Protein AF-A0A2D4P1H6-F1 (afdb_monomer_lite)

Sequence (125 aa):
ITEITDRLAKIKYLDSSSNIGSAIIYAVNNLVMNTQDRQKAARRNAELSFVFITDGITGNKNLEEAIDSMKKQNVMPTAVALGSDVDMDVLLKISLGDRSAIFREKDYLSLSQPDFFDRFVRWIC

Organism: Micrurus surinamensis (NCBI:txid129470)

InterPro domains:
  IPR002035 von Willebrand factor, type A [PF00092] (3-112)
  IPR002035 von Willebrand factor, type A [PS50234] (1-120)
  IPR036465 von Willebrand factor A-like domain superfamily [G3DSA:3.40.50.410] (1-125)
  IPR036465 von Willebrand factor A-like domain superfamily [SSF53300] (3-125)
  IPR052229 Collagen VI and Biomineralization Protein PIF [PTHR22588] (5-125)

Radius of gyration: 15.11 Å; chains: 1; bounding box: 39×32×32 Å

Structure (mmCIF, N/CA/C/O backbone):
data_AF-A0A2D4P1H6-F1
#
_entry.id   AF-A0A2D4P1H6-F1
#
loop_
_atom_site.group_PDB
_atom_site.id
_atom_site.type_symbol
_atom_site.label_atom_id
_atom_site.label_alt_id
_atom_site.label_comp_id
_atom_site.label_asym_id
_atom_site.label_entity_id
_atom_site.label_seq_id
_atom_site.pdbx_PDB_ins_code
_atom_site.Cartn_x
_atom_site.Cartn_y
_atom_site.Cartn_z
_atom_site.occupancy
_atom_site.B_iso_or_equiv
_atom_site.auth_seq_id
_atom_site.auth_comp_id
_atom_site.auth_asym_id
_atom_site.auth_atom_id
_atom_site.pdbx_PDB_model_num
ATOM 1 N N . ILE A 1 1 ? -14.422 -12.240 -16.808 1.00 55.72 1 ILE A N 1
ATOM 2 C CA . ILE A 1 1 ? -13.953 -10.881 -16.450 1.00 55.72 1 ILE A CA 1
ATOM 3 C C . ILE A 1 1 ? -14.876 -10.376 -15.351 1.00 55.72 1 ILE A C 1
ATOM 5 O O . ILE A 1 1 ? -16.079 -10.567 -15.479 1.00 55.72 1 ILE A O 1
ATOM 9 N N . THR A 1 2 ? -14.324 -9.904 -14.234 1.00 86.56 2 THR A N 1
ATOM 10 C CA . THR A 1 2 ? -15.092 -9.495 -13.044 1.00 86.56 2 THR A CA 1
ATOM 11 C C . THR A 1 2 ? -15.222 -7.972 -12.990 1.00 86.56 2 THR A C 1
ATOM 13 O O . THR A 1 2 ? -14.431 -7.265 -13.614 1.00 86.56 2 THR A O 1
ATOM 16 N N . GLU A 1 3 ? -16.169 -7.454 -12.198 1.00 91.94 3 GLU A N 1
ATOM 17 C CA . GLU A 1 3 ? -16.340 -6.006 -11.983 1.00 91.94 3 GLU A CA 1
ATOM 18 C C . GLU A 1 3 ? -15.032 -5.317 -11.548 1.00 91.94 3 GLU A C 1
ATOM 20 O O . GLU A 1 3 ? -14.750 -4.193 -11.960 1.00 91.94 3 GLU A O 1
ATOM 25 N N . ILE A 1 4 ? -14.188 -6.006 -10.772 1.00 90.81 4 ILE A N 1
ATOM 26 C CA . ILE A 1 4 ? -12.876 -5.501 -10.347 1.00 90.81 4 ILE A CA 1
ATOM 27 C C . ILE A 1 4 ? -11.966 -5.263 -11.559 1.00 90.81 4 ILE A C 1
ATOM 29 O O . ILE A 1 4 ? -11.403 -4.177 -11.692 1.00 90.81 4 ILE A O 1
ATOM 33 N N . THR A 1 5 ? -11.850 -6.235 -12.471 1.00 93.50 5 THR A N 1
ATOM 34 C CA . THR A 1 5 ? -11.030 -6.101 -13.687 1.00 93.50 5 THR A CA 1
ATOM 35 C C . THR A 1 5 ? -11.506 -4.933 -14.558 1.00 93.50 5 THR A C 1
ATOM 37 O O . THR A 1 5 ? -10.683 -4.145 -15.026 1.00 93.50 5 THR A O 1
ATOM 40 N N . ASP A 1 6 ? -12.822 -4.755 -14.706 1.00 93.81 6 ASP A N 1
ATOM 41 C CA . ASP A 1 6 ? -13.399 -3.654 -15.491 1.00 93.81 6 ASP A CA 1
ATOM 42 C C . ASP A 1 6 ? -13.138 -2.274 -14.870 1.00 93.81 6 ASP A C 1
ATOM 44 O O . ASP A 1 6 ? -13.023 -1.273 -15.583 1.00 93.81 6 ASP A O 1
ATOM 48 N N . ARG A 1 7 ? -13.063 -2.189 -13.536 1.00 93.06 7 ARG A N 1
ATOM 49 C CA . ARG A 1 7 ? -12.716 -0.949 -12.823 1.00 93.06 7 ARG A CA 1
ATOM 50 C C . ARG A 1 7 ? -11.228 -0.641 -12.924 1.00 93.06 7 ARG A C 1
ATOM 52 O O . ARG A 1 7 ? -10.888 0.516 -13.161 1.00 93.06 7 ARG A O 1
ATOM 59 N N . LEU A 1 8 ? -10.368 -1.654 -12.813 1.00 93.00 8 LEU A N 1
ATOM 60 C CA . LEU A 1 8 ? -8.921 -1.502 -12.989 1.00 93.00 8 LEU A CA 1
ATOM 61 C C . LEU A 1 8 ? -8.583 -0.970 -14.389 1.00 93.00 8 LEU A C 1
ATOM 63 O O . LEU A 1 8 ? -7.805 -0.028 -14.508 1.00 93.00 8 LEU A O 1
ATOM 67 N N . ALA A 1 9 ? -9.246 -1.477 -15.433 1.00 93.81 9 ALA A N 1
ATOM 68 C CA . ALA A 1 9 ? -9.058 -1.012 -16.812 1.00 93.81 9 ALA A CA 1
ATOM 69 C C . ALA A 1 9 ? -9.448 0.466 -17.043 1.00 93.81 9 ALA A C 1
ATOM 71 O O . ALA A 1 9 ? -9.090 1.047 -18.065 1.00 93.81 9 ALA A O 1
ATOM 72 N N . LYS A 1 10 ? -10.190 1.082 -16.112 1.00 94.50 10 LYS A N 1
ATOM 73 C CA . LYS A 1 10 ? -10.633 2.486 -16.180 1.00 94.50 10 LYS A CA 1
ATOM 74 C C . LYS A 1 10 ? -9.783 3.435 -15.331 1.00 94.50 10 LYS A C 1
ATOM 76 O O . LYS A 1 10 ? -10.071 4.635 -15.323 1.00 94.50 10 LYS A O 1
ATOM 81 N N . ILE A 1 11 ? -8.780 2.933 -14.603 1.00 92.75 11 ILE A N 1
ATOM 82 C CA . ILE A 1 11 ? -7.866 3.778 -13.825 1.00 92.75 11 ILE A CA 1
ATOM 83 C C . ILE A 1 11 ? -7.115 4.703 -14.788 1.00 92.75 11 ILE A C 1
ATOM 85 O O . ILE A 1 11 ? -6.583 4.267 -15.805 1.00 92.75 11 ILE A O 1
ATOM 89 N N . LYS A 1 12 ? -7.090 5.999 -14.466 1.00 92.38 12 LYS A N 1
ATOM 90 C CA . LYS A 1 12 ? -6.386 7.014 -15.253 1.00 92.38 12 LYS A CA 1
ATOM 91 C C . LYS A 1 12 ? -5.036 7.312 -14.622 1.00 92.38 12 LYS A C 1
ATOM 93 O O . LYS A 1 12 ? -4.960 7.526 -13.415 1.00 92.38 12 LYS A O 1
ATOM 98 N N . TYR A 1 13 ? -4.003 7.387 -15.452 1.00 88.62 13 TYR A N 1
ATOM 99 C CA . TYR A 1 13 ? -2.738 7.983 -15.049 1.00 88.62 13 TYR A CA 1
ATOM 100 C C 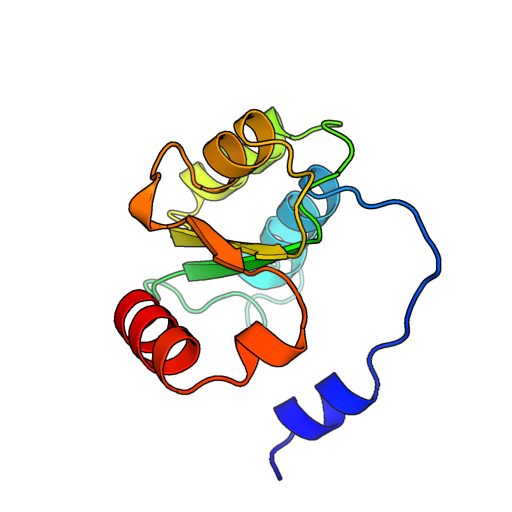. TYR A 1 13 ? -2.935 9.491 -14.847 1.00 88.62 13 TYR A C 1
ATOM 102 O O . TYR A 1 13 ? -3.535 10.148 -15.698 1.00 88.62 13 TYR A O 1
ATOM 110 N N . LEU A 1 14 ? -2.493 10.016 -13.703 1.00 86.50 14 LEU A N 1
ATOM 111 C CA . LEU A 1 14 ? -2.770 11.396 -13.285 1.00 86.50 14 LEU A CA 1
ATOM 112 C C . LEU A 1 14 ? -1.604 12.370 -13.520 1.00 86.50 14 LEU A C 1
ATOM 114 O O . LEU A 1 14 ? -1.784 13.552 -13.253 1.00 86.50 14 LEU A O 1
ATOM 118 N N . ASP A 1 15 ? -0.451 11.892 -14.009 1.00 79.31 15 ASP A N 1
ATOM 119 C CA . ASP A 1 15 ? 0.760 12.695 -14.274 1.00 79.31 15 ASP A CA 1
ATOM 120 C C . ASP A 1 15 ? 1.104 13.679 -13.135 1.00 79.31 15 ASP A C 1
ATOM 122 O O . ASP A 1 15 ? 1.335 14.871 -13.326 1.00 79.31 15 ASP A O 1
ATOM 126 N N . SER A 1 16 ? 1.047 13.176 -11.899 1.00 76.25 16 SER A N 1
ATOM 127 C CA . SER A 1 16 ? 1.214 13.957 -10.673 1.00 76.25 16 SER A CA 1
ATOM 128 C C . SER A 1 16 ? 2.279 13.347 -9.771 1.00 76.25 16 SER A C 1
ATOM 130 O O . SER A 1 16 ? 2.548 12.149 -9.837 1.00 76.25 16 SER A O 1
ATOM 132 N N . SER A 1 17 ? 2.831 14.149 -8.859 1.00 76.75 17 SER A N 1
ATOM 133 C CA . SER A 1 17 ? 3.779 13.657 -7.859 1.00 76.75 17 SER A CA 1
ATOM 134 C C . SER A 1 17 ? 3.147 12.654 -6.885 1.00 76.75 17 SER A C 1
ATOM 136 O O . SER A 1 17 ? 1.970 12.747 -6.524 1.00 76.75 17 SER A O 1
ATOM 138 N N . SER A 1 18 ? 3.959 11.699 -6.430 1.00 80.00 18 SER A N 1
ATOM 139 C CA . SER A 1 18 ? 3.562 10.678 -5.458 1.00 80.00 18 SER A CA 1
ATOM 140 C C . SER A 1 18 ? 3.534 11.235 -4.030 1.00 80.00 18 SER A C 1
ATOM 142 O O . SER A 1 18 ? 4.507 11.829 -3.553 1.00 80.00 18 SER A O 1
ATOM 144 N N . ASN A 1 19 ? 2.419 11.016 -3.322 1.00 88.12 19 ASN A N 1
ATOM 145 C CA . ASN A 1 19 ? 2.269 11.334 -1.899 1.00 88.12 19 ASN A CA 1
ATOM 146 C C . ASN A 1 19 ? 1.590 10.177 -1.154 1.00 88.12 19 ASN A C 1
ATOM 148 O O . ASN A 1 19 ? 0.363 10.113 -1.034 1.00 88.12 19 ASN A O 1
ATOM 152 N N . ILE A 1 20 ? 2.414 9.266 -0.639 1.00 89.50 20 ILE A N 1
ATOM 153 C CA . ILE A 1 20 ? 1.945 8.052 0.035 1.00 89.50 20 ILE A CA 1
ATOM 154 C C . ILE A 1 20 ? 1.190 8.338 1.340 1.00 89.50 20 ILE A C 1
ATOM 156 O O . ILE A 1 20 ? 0.186 7.687 1.619 1.00 89.50 20 ILE A O 1
ATOM 160 N N . GLY A 1 21 ? 1.607 9.352 2.108 1.00 92.62 21 GLY A N 1
ATOM 161 C CA . GLY A 1 21 ? 0.959 9.701 3.375 1.00 92.62 21 GLY A CA 1
ATOM 162 C C . GLY A 1 21 ? -0.505 10.099 3.177 1.00 92.62 21 GLY A C 1
ATOM 163 O O . GLY A 1 21 ? -1.400 9.598 3.857 1.00 92.62 21 GLY A O 1
ATOM 164 N N . SER A 1 22 ? -0.772 10.929 2.168 1.00 92.12 22 SER A N 1
ATOM 165 C CA . SER A 1 22 ? -2.138 11.348 1.827 1.00 92.12 22 SER A CA 1
ATOM 166 C C . SER A 1 22 ? -2.986 10.183 1.311 1.00 92.12 22 SER A C 1
ATOM 168 O O . SER A 1 22 ? -4.164 10.093 1.653 1.00 92.12 22 SER A O 1
ATOM 170 N N . ALA A 1 23 ? -2.394 9.270 0.532 1.00 92.38 23 ALA A N 1
ATOM 171 C CA . ALA A 1 23 ? -3.082 8.080 0.032 1.00 92.38 23 ALA A CA 1
ATOM 172 C C . ALA A 1 23 ? -3.510 7.139 1.171 1.00 92.38 23 ALA A C 1
ATOM 174 O O . ALA A 1 23 ? -4.649 6.671 1.187 1.00 92.38 23 ALA A O 1
ATOM 175 N N . ILE A 1 24 ? -2.636 6.921 2.157 1.00 95.31 24 ILE A N 1
ATOM 176 C CA . ILE A 1 24 ? -2.935 6.113 3.347 1.00 95.31 24 ILE A CA 1
ATOM 177 C C . ILE A 1 24 ? -4.076 6.735 4.153 1.00 95.31 24 ILE A C 1
ATOM 179 O O . ILE A 1 24 ? -5.053 6.053 4.460 1.00 95.31 24 ILE A O 1
ATOM 183 N N . ILE A 1 25 ? -3.981 8.031 4.469 1.00 95.75 25 ILE A N 1
ATOM 184 C CA . ILE A 1 25 ? -5.018 8.741 5.232 1.00 95.75 25 ILE A CA 1
ATOM 185 C C . ILE A 1 25 ? -6.356 8.678 4.485 1.00 95.75 25 ILE A C 1
ATOM 187 O O . ILE A 1 25 ? -7.398 8.407 5.087 1.00 95.75 25 ILE A O 1
ATOM 191 N N . TYR A 1 26 ? -6.335 8.870 3.163 1.00 94.75 26 TYR A N 1
ATOM 192 C CA . TYR A 1 26 ? -7.526 8.742 2.333 1.00 94.75 26 TYR A CA 1
ATOM 193 C C . TYR A 1 26 ? -8.130 7.334 2.416 1.00 94.75 26 TYR A C 1
ATOM 195 O O . TYR A 1 26 ? -9.331 7.212 2.667 1.00 94.75 26 TYR A O 1
ATOM 203 N N . ALA A 1 27 ? -7.320 6.285 2.246 1.00 95.94 27 ALA A N 1
ATOM 204 C CA . ALA A 1 27 ? -7.776 4.898 2.297 1.00 95.94 27 ALA A CA 1
ATOM 205 C C . ALA A 1 27 ? -8.370 4.545 3.669 1.00 95.94 27 ALA A C 1
ATOM 207 O O . ALA A 1 27 ? -9.465 3.986 3.747 1.00 95.94 27 ALA A O 1
ATOM 208 N N . VAL A 1 28 ? -7.706 4.934 4.759 1.00 96.06 28 VAL A N 1
ATOM 209 C CA . VAL A 1 28 ? -8.193 4.693 6.124 1.00 96.06 28 VAL A CA 1
ATOM 210 C C . VAL A 1 28 ? -9.538 5.390 6.360 1.00 96.06 28 VAL A C 1
ATOM 212 O O . VAL A 1 28 ? -10.491 4.761 6.821 1.00 96.06 28 VAL A O 1
ATOM 215 N N . ASN A 1 29 ? -9.664 6.661 5.981 1.00 94.56 29 ASN A N 1
ATOM 216 C CA . ASN A 1 29 ? -10.877 7.436 6.251 1.00 94.56 29 ASN A CA 1
ATOM 217 C C . ASN A 1 29 ? -12.065 7.043 5.360 1.00 94.56 29 ASN A C 1
ATOM 219 O O . ASN A 1 29 ? -13.201 7.018 5.836 1.00 94.56 29 ASN A O 1
ATOM 223 N N . ASN A 1 30 ? -11.820 6.720 4.087 1.00 95.00 30 ASN A N 1
ATOM 224 C CA . ASN A 1 30 ? -12.884 6.547 3.091 1.00 95.00 30 ASN A CA 1
ATOM 225 C C . ASN A 1 30 ? -13.174 5.085 2.734 1.00 95.00 30 ASN A C 1
ATOM 227 O O . ASN A 1 30 ? -14.272 4.797 2.266 1.00 95.00 30 ASN A O 1
ATOM 231 N N . LEU A 1 31 ? -12.224 4.168 2.942 1.00 94.31 31 LEU A N 1
ATOM 232 C CA . LEU A 1 31 ? -12.377 2.751 2.584 1.00 94.31 31 LEU A CA 1
ATOM 233 C C . LEU A 1 31 ? -12.436 1.860 3.825 1.00 94.31 31 LEU A C 1
ATOM 235 O O . LEU A 1 31 ? -13.309 1.005 3.923 1.00 94.31 31 LEU A O 1
ATOM 239 N N . VAL A 1 32 ? -11.541 2.075 4.794 1.00 95.75 32 VAL A N 1
ATOM 240 C CA . VAL A 1 32 ? -11.505 1.250 6.012 1.00 95.75 32 VAL A CA 1
ATOM 241 C C . VAL A 1 32 ? -12.623 1.644 6.967 1.00 95.75 32 VAL A C 1
ATOM 243 O O . VAL A 1 32 ? -13.461 0.811 7.300 1.00 95.75 32 VAL A O 1
ATOM 246 N N . MET A 1 33 ? -12.660 2.907 7.396 1.00 93.94 33 MET A N 1
ATOM 247 C CA . MET A 1 33 ? -13.634 3.367 8.389 1.00 93.94 33 MET A CA 1
ATOM 248 C C . MET A 1 33 ? -14.970 3.780 7.770 1.00 93.94 33 MET A C 1
ATOM 250 O O . MET A 1 33 ? -16.004 3.544 8.392 1.00 93.94 33 MET A O 1
ATOM 254 N N . ASN A 1 34 ? -14.927 4.429 6.597 1.00 90.19 34 ASN A N 1
ATOM 255 C CA . ASN A 1 34 ? -16.053 5.018 5.860 1.00 90.19 34 ASN A CA 1
ATOM 256 C C . ASN A 1 34 ? -17.233 5.425 6.764 1.00 90.19 34 ASN A C 1
ATOM 258 O O . ASN A 1 34 ? -18.265 4.755 6.845 1.00 90.19 34 ASN A O 1
ATOM 262 N N . THR A 1 35 ? -17.066 6.530 7.491 1.00 85.62 35 THR A N 1
ATOM 263 C CA . THR A 1 35 ? -18.051 6.964 8.495 1.00 85.62 35 THR A CA 1
ATOM 264 C C . THR A 1 35 ? -19.377 7.419 7.885 1.00 85.62 35 THR A C 1
ATOM 266 O O . THR A 1 35 ? -20.389 7.407 8.586 1.00 85.62 35 THR A O 1
ATOM 269 N N . GLN A 1 36 ? -19.380 7.786 6.599 1.00 88.31 36 GLN A N 1
ATOM 270 C CA . GLN A 1 36 ? -20.564 8.220 5.856 1.00 88.31 36 GLN A CA 1
ATOM 271 C C . GLN A 1 36 ? -21.416 7.040 5.370 1.00 88.31 36 GLN A C 1
ATOM 273 O O . GLN A 1 36 ? -22.641 7.127 5.394 1.00 88.31 36 GLN A O 1
ATOM 278 N N . ASP A 1 37 ? -20.788 5.933 4.967 1.00 88.75 37 ASP A N 1
ATOM 279 C CA . ASP A 1 37 ? -21.468 4.720 4.513 1.00 88.75 37 ASP A CA 1
ATOM 280 C C . ASP A 1 37 ? -20.780 3.476 5.085 1.00 88.75 37 ASP A C 1
ATOM 282 O O . ASP A 1 37 ? -19.913 2.853 4.468 1.00 88.75 37 ASP A O 1
ATOM 286 N N . ARG A 1 38 ? -21.205 3.087 6.291 1.00 84.81 38 ARG A N 1
ATOM 287 C CA . ARG A 1 38 ? -20.646 1.927 7.000 1.00 84.81 38 ARG A CA 1
ATOM 288 C C . ARG A 1 38 ? -20.836 0.600 6.262 1.00 84.81 38 ARG A C 1
ATOM 290 O O . ARG A 1 38 ? -20.139 -0.351 6.593 1.00 84.81 38 ARG A O 1
ATOM 297 N N . GLN A 1 39 ? -21.755 0.509 5.297 1.00 86.62 39 GLN A N 1
ATOM 298 C CA . GLN A 1 39 ? -21.915 -0.701 4.480 1.00 86.62 39 GLN A CA 1
ATOM 299 C C . GLN A 1 39 ? -20.800 -0.832 3.433 1.00 86.62 39 GLN A C 1
ATOM 301 O O . GLN A 1 39 ? -20.525 -1.934 2.966 1.00 86.62 39 GLN A O 1
ATOM 306 N N . LYS A 1 40 ? -20.137 0.280 3.089 1.00 86.44 40 LYS A N 1
ATOM 307 C CA . LYS A 1 40 ? -18.961 0.330 2.208 1.00 86.44 40 LYS A CA 1
ATOM 308 C C . LYS A 1 40 ? -17.631 0.392 2.965 1.00 86.44 40 LYS A C 1
ATOM 310 O O . LYS A 1 40 ? -16.585 0.473 2.327 1.00 86.44 40 LYS A O 1
ATOM 315 N N . ALA A 1 41 ? -17.668 0.390 4.297 1.00 94.19 41 ALA A N 1
ATOM 316 C CA . ALA A 1 41 ? -16.481 0.275 5.133 1.00 94.19 41 ALA A CA 1
ATOM 317 C C . ALA A 1 41 ? -15.901 -1.146 5.068 1.00 94.19 41 ALA A C 1
ATOM 319 O O . ALA A 1 41 ? -16.567 -2.097 4.642 1.00 94.19 41 ALA A O 1
ATOM 320 N N . ALA A 1 42 ? -14.675 -1.312 5.558 1.00 94.50 42 ALA A N 1
ATOM 321 C CA . ALA A 1 42 ? -14.110 -2.637 5.729 1.00 94.50 42 ALA A CA 1
ATOM 322 C C . ALA A 1 42 ? -14.973 -3.488 6.676 1.00 94.50 42 ALA A C 1
ATOM 324 O O . ALA A 1 42 ? -15.520 -3.015 7.678 1.00 94.50 42 ALA A O 1
ATOM 325 N N . ARG A 1 43 ? -15.078 -4.783 6.362 1.00 93.94 43 ARG A N 1
ATOM 326 C CA . ARG A 1 43 ? -15.784 -5.746 7.212 1.00 93.94 43 ARG A CA 1
ATOM 327 C C . ARG A 1 43 ? -15.117 -5.796 8.585 1.00 93.94 43 ARG A C 1
ATOM 329 O O . ARG A 1 43 ? -13.899 -5.911 8.688 1.00 93.94 43 ARG A O 1
ATOM 336 N N . ARG A 1 44 ? -15.927 -5.762 9.644 1.00 88.56 44 ARG A N 1
ATOM 337 C CA . ARG A 1 44 ? -15.425 -5.917 11.015 1.00 88.56 44 ARG A CA 1
ATOM 338 C C . ARG A 1 44 ? -14.694 -7.251 11.160 1.00 88.56 44 ARG A C 1
ATOM 340 O O . ARG A 1 44 ? -15.184 -8.265 10.669 1.00 88.56 44 ARG A O 1
ATOM 347 N N . ASN A 1 45 ? -13.567 -7.231 11.868 1.00 89.25 45 ASN A N 1
ATOM 348 C CA . ASN A 1 45 ? -12.700 -8.385 12.133 1.00 89.25 45 ASN A CA 1
ATOM 349 C C . ASN A 1 45 ? -12.064 -9.028 10.887 1.00 89.25 45 ASN A C 1
ATOM 351 O O . ASN A 1 45 ? -11.470 -10.095 11.008 1.00 89.25 45 ASN A O 1
ATOM 355 N N . ALA A 1 46 ? -12.189 -8.422 9.702 1.00 92.38 46 ALA A N 1
ATOM 356 C CA . ALA A 1 46 ? -11.395 -8.843 8.558 1.00 92.38 46 ALA A CA 1
ATOM 357 C C . ALA A 1 46 ? -9.961 -8.332 8.715 1.00 92.38 46 ALA A C 1
ATOM 359 O O . ALA A 1 46 ? -9.747 -7.214 9.186 1.00 92.38 46 ALA A O 1
ATOM 360 N N . GLU A 1 47 ? -8.997 -9.137 8.284 1.00 92.88 47 GLU A N 1
ATOM 361 C CA . GLU A 1 47 ? -7.625 -8.672 8.139 1.00 92.88 47 GLU A CA 1
ATOM 362 C C . GLU A 1 47 ? -7.550 -7.603 7.041 1.00 92.88 47 GLU A C 1
ATOM 364 O O . GLU A 1 47 ? -8.180 -7.724 5.983 1.00 92.88 47 GLU A O 1
ATOM 369 N N . LEU A 1 48 ? -6.809 -6.531 7.312 1.00 95.75 48 LEU A N 1
ATOM 370 C CA . LEU A 1 48 ? -6.638 -5.412 6.396 1.00 95.75 48 LEU A CA 1
ATOM 371 C C . LEU A 1 48 ? -5.259 -5.479 5.755 1.00 95.75 48 LEU A C 1
ATOM 373 O O . LEU A 1 48 ? -4.279 -5.084 6.373 1.00 95.75 48 LEU A O 1
ATOM 377 N N . SER A 1 49 ? -5.191 -5.916 4.502 1.00 95.81 49 SER A N 1
ATOM 378 C CA . SER A 1 49 ? -3.952 -5.884 3.724 1.00 95.81 49 SER A CA 1
ATOM 379 C C . SER A 1 49 ? -3.884 -4.618 2.873 1.00 95.81 49 SER A C 1
ATOM 381 O O . SER A 1 49 ? -4.794 -4.340 2.086 1.00 95.81 49 SER A O 1
ATOM 383 N N . PHE A 1 50 ? -2.820 -3.831 3.041 1.00 97.06 50 PHE A N 1
ATOM 384 C CA . PHE A 1 50 ? -2.513 -2.693 2.170 1.00 97.06 50 PHE A CA 1
ATOM 385 C C . PHE A 1 50 ? -1.311 -3.053 1.301 1.00 97.06 50 PHE A C 1
ATOM 387 O O . PHE A 1 50 ? -0.233 -3.326 1.816 1.00 97.06 50 PHE A O 1
ATOM 394 N N . VAL A 1 51 ? -1.479 -3.007 -0.021 1.00 96.25 51 VAL A N 1
ATOM 395 C CA . VAL A 1 51 ? -0.392 -3.240 -0.979 1.00 96.25 51 VAL A CA 1
ATOM 396 C C . VAL A 1 51 ? -0.026 -1.918 -1.643 1.00 96.25 51 VAL A C 1
ATOM 398 O O . VAL A 1 51 ? -0.822 -1.341 -2.385 1.00 96.25 51 VAL A O 1
ATOM 401 N N . PHE A 1 52 ? 1.186 -1.442 -1.384 1.00 94.50 52 PHE A N 1
ATOM 402 C CA . PHE A 1 52 ? 1.751 -0.252 -2.007 1.00 94.50 52 PHE A CA 1
ATOM 403 C C . PHE A 1 52 ? 2.553 -0.657 -3.236 1.00 94.50 52 PHE A C 1
ATOM 405 O O . PHE A 1 52 ? 3.474 -1.455 -3.121 1.00 94.50 52 PHE A O 1
ATOM 412 N N . ILE A 1 53 ? 2.238 -0.087 -4.397 1.00 92.25 53 ILE A N 1
ATOM 413 C CA . ILE A 1 53 ? 3.026 -0.257 -5.623 1.00 92.25 53 ILE A CA 1
ATOM 414 C C . ILE A 1 53 ? 3.639 1.100 -5.953 1.00 92.25 53 ILE A C 1
ATOM 416 O O . ILE A 1 53 ? 2.914 2.079 -6.134 1.00 92.25 53 ILE A O 1
ATOM 420 N N . THR A 1 54 ? 4.964 1.174 -5.972 1.00 90.06 54 THR A N 1
ATOM 421 C CA . THR A 1 54 ? 5.710 2.430 -6.117 1.00 90.06 54 THR A CA 1
ATOM 422 C C . THR A 1 54 ? 7.024 2.188 -6.851 1.00 90.06 54 THR A C 1
ATOM 424 O O . THR A 1 54 ? 7.528 1.073 -6.900 1.00 90.06 54 THR A O 1
ATOM 427 N N . ASP A 1 55 ? 7.595 3.236 -7.421 1.00 86.50 55 ASP A N 1
ATOM 428 C CA . ASP A 1 55 ? 8.986 3.280 -7.874 1.00 86.50 55 ASP A CA 1
ATOM 429 C C . ASP A 1 55 ? 9.981 3.512 -6.719 1.00 86.50 55 ASP A C 1
ATOM 431 O O . ASP A 1 55 ? 11.186 3.549 -6.927 1.00 86.50 55 ASP A O 1
ATOM 435 N N . GLY A 1 56 ? 9.489 3.653 -5.484 1.00 74.50 56 GLY A N 1
ATOM 436 C CA . GLY A 1 56 ? 10.305 3.831 -4.289 1.00 74.50 56 GLY A CA 1
ATOM 437 C C . GLY A 1 56 ? 10.656 5.282 -3.975 1.00 74.50 56 GLY A C 1
ATOM 438 O O . GLY A 1 56 ? 11.334 5.506 -2.977 1.00 74.50 56 GLY A O 1
ATOM 439 N N . ILE A 1 57 ? 10.180 6.263 -4.751 1.00 78.31 57 ILE A N 1
ATOM 440 C CA . ILE A 1 57 ? 10.427 7.688 -4.501 1.00 78.31 57 ILE A CA 1
ATOM 441 C C . ILE A 1 57 ? 9.087 8.399 -4.285 1.00 78.31 57 ILE A C 1
ATOM 443 O O . ILE A 1 57 ? 8.251 8.529 -5.175 1.00 78.31 57 ILE A O 1
ATOM 447 N N . THR A 1 58 ? 8.857 8.896 -3.072 1.00 77.88 58 THR A N 1
ATOM 448 C CA . THR A 1 58 ? 7.627 9.624 -2.728 1.00 77.88 58 THR A CA 1
ATOM 449 C C . THR A 1 58 ? 7.918 10.732 -1.734 1.00 77.88 58 THR A C 1
ATOM 451 O O . THR A 1 58 ? 8.834 10.642 -0.918 1.00 77.88 58 THR A O 1
ATOM 454 N N . GLY A 1 59 ? 7.084 11.773 -1.748 1.00 76.81 59 GLY 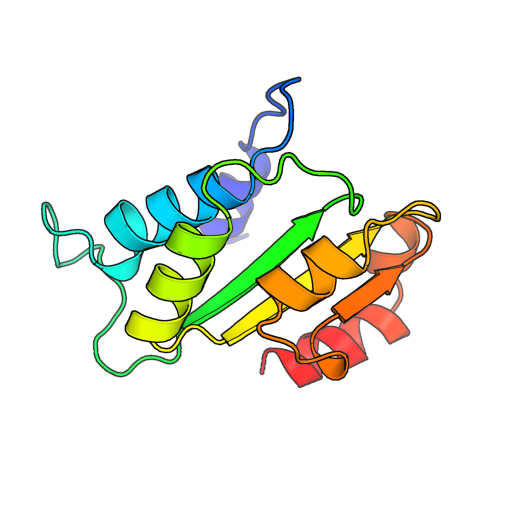A N 1
ATOM 455 C CA . GLY A 1 59 ? 7.094 12.762 -0.679 1.00 76.81 59 GLY A CA 1
ATOM 456 C C . GLY A 1 59 ? 6.806 12.115 0.682 1.00 76.81 59 GLY A C 1
ATOM 457 O O . GLY A 1 59 ? 5.960 11.226 0.793 1.00 76.81 59 GLY A O 1
ATOM 458 N N . ASN A 1 60 ? 7.477 12.608 1.722 1.00 81.25 60 ASN A N 1
ATOM 459 C CA . ASN A 1 60 ? 7.331 12.166 3.116 1.00 81.25 60 ASN A CA 1
ATOM 460 C C . ASN A 1 60 ? 6.308 12.998 3.918 1.00 81.25 60 ASN A C 1
ATOM 462 O O . ASN A 1 60 ? 6.173 12.841 5.133 1.00 81.25 60 ASN A O 1
ATOM 466 N N . LYS A 1 61 ? 5.578 13.897 3.247 1.00 87.19 61 LYS A N 1
ATOM 467 C CA . LYS A 1 61 ? 4.569 14.750 3.877 1.00 87.19 61 LYS A CA 1
ATOM 468 C C . LYS A 1 61 ? 3.491 13.890 4.545 1.00 87.19 61 LYS A C 1
ATOM 470 O O . LYS A 1 61 ? 2.882 13.046 3.893 1.00 87.19 61 LYS A O 1
ATOM 475 N N . ASN A 1 62 ? 3.238 14.152 5.828 1.00 89.56 62 ASN A N 1
ATOM 476 C CA . ASN A 1 62 ? 2.260 13.453 6.675 1.00 89.56 62 ASN A CA 1
ATOM 477 C C . ASN A 1 62 ? 2.502 11.935 6.812 1.00 89.56 62 ASN A C 1
ATOM 479 O O . ASN A 1 62 ? 1.592 11.199 7.184 1.00 89.56 62 ASN A O 1
ATOM 483 N N . LEU A 1 63 ? 3.714 11.450 6.515 1.00 91.50 63 LEU A N 1
ATOM 484 C CA . LEU A 1 63 ? 4.013 10.018 6.528 1.00 91.50 63 LEU A CA 1
ATOM 485 C C . LEU A 1 63 ? 3.881 9.401 7.930 1.00 91.50 63 LEU A C 1
ATOM 487 O O . LEU A 1 63 ? 3.315 8.323 8.061 1.00 91.50 63 LEU A O 1
ATOM 491 N N . GLU A 1 64 ? 4.342 10.086 8.977 1.00 94.25 64 GLU A N 1
ATOM 492 C CA . GLU A 1 64 ? 4.247 9.568 10.352 1.00 94.25 64 GLU A CA 1
ATOM 493 C C . GLU A 1 64 ? 2.785 9.442 10.821 1.00 94.25 64 GLU A C 1
ATOM 495 O O . GLU A 1 64 ? 2.377 8.404 11.336 1.00 94.25 64 GLU A O 1
ATOM 500 N N . GLU A 1 65 ? 1.953 10.453 10.549 1.00 95.56 65 GLU A N 1
ATOM 501 C CA . GLU A 1 65 ? 0.515 10.412 10.858 1.00 95.56 65 GLU A CA 1
ATOM 502 C C . GLU A 1 65 ? -0.198 9.276 10.107 1.00 95.56 65 GLU A C 1
ATOM 504 O O . GLU A 1 65 ? -1.051 8.570 10.658 1.00 95.56 65 GLU A O 1
ATOM 509 N N . ALA A 1 66 ? 0.167 9.081 8.840 1.00 95.50 66 ALA A N 1
ATOM 510 C CA . ALA A 1 66 ? -0.337 7.994 8.019 1.00 95.50 66 ALA A CA 1
ATOM 511 C C . ALA A 1 66 ? 0.045 6.618 8.592 1.00 95.50 66 ALA A C 1
ATOM 513 O O . ALA A 1 66 ? -0.809 5.737 8.703 1.00 95.50 66 ALA A O 1
ATOM 514 N N . ILE A 1 67 ? 1.300 6.446 9.010 1.00 96.44 67 ILE A N 1
ATOM 515 C CA . ILE A 1 67 ? 1.799 5.220 9.648 1.00 96.44 67 ILE A CA 1
ATOM 516 C C . ILE A 1 67 ? 1.039 4.925 10.939 1.00 96.44 67 ILE A C 1
ATOM 518 O O . ILE A 1 67 ? 0.576 3.801 11.142 1.00 96.44 67 ILE A O 1
ATOM 522 N N . ASP A 1 68 ? 0.847 5.928 11.790 1.00 97.38 68 ASP A N 1
ATOM 523 C CA . ASP A 1 68 ? 0.082 5.764 13.025 1.00 97.38 68 ASP A CA 1
ATOM 524 C C . ASP A 1 68 ? -1.383 5.411 12.751 1.00 97.38 68 ASP A C 1
ATOM 526 O O . ASP A 1 68 ? -1.988 4.627 13.487 1.00 97.38 68 ASP A O 1
ATOM 530 N N . SER A 1 69 ? -1.956 5.937 11.668 1.00 96.69 69 SER A N 1
ATOM 531 C CA . SER A 1 69 ? -3.310 5.590 11.228 1.00 96.69 69 SER A CA 1
ATOM 532 C C . SER A 1 69 ? -3.414 4.130 10.781 1.00 96.69 69 SER A C 1
ATOM 534 O O . SER A 1 69 ? -4.370 3.455 11.162 1.00 96.69 69 SER A O 1
ATOM 536 N N . MET A 1 70 ? -2.420 3.609 10.051 1.00 96.50 70 MET A N 1
ATOM 537 C CA . MET A 1 70 ? -2.354 2.182 9.694 1.00 96.50 70 MET A CA 1
ATOM 538 C C . MET A 1 70 ? -2.250 1.293 10.932 1.00 96.50 70 MET A C 1
ATOM 540 O O . MET A 1 70 ? -3.030 0.349 11.074 1.00 96.50 70 MET A O 1
ATOM 544 N N . LYS A 1 71 ? -1.347 1.631 11.864 1.00 96.75 71 LYS A N 1
ATOM 545 C CA . LYS A 1 71 ? -1.165 0.884 13.120 1.00 96.75 71 LYS A CA 1
ATOM 546 C C . LYS A 1 71 ? -2.460 0.813 13.928 1.00 96.75 71 LYS A C 1
ATOM 548 O O . LYS A 1 71 ? -2.839 -0.261 14.379 1.00 96.75 71 LYS A O 1
ATOM 553 N N . LYS A 1 72 ? -3.182 1.932 14.065 1.00 96.12 72 LYS A N 1
ATOM 554 C CA . LYS A 1 72 ? -4.471 1.986 14.787 1.00 96.12 72 LYS A CA 1
ATOM 555 C C . LYS A 1 72 ? -5.542 1.072 14.192 1.00 96.12 72 LYS A C 1
ATOM 557 O O . LYS A 1 72 ? -6.426 0.637 14.922 1.00 96.12 72 LYS A O 1
ATOM 562 N N . GLN A 1 73 ? -5.485 0.816 12.887 1.00 95.56 73 GLN A N 1
ATOM 563 C CA . GLN A 1 73 ? -6.430 -0.058 12.191 1.00 95.56 73 GLN A CA 1
ATOM 564 C C . GLN A 1 73 ? -5.921 -1.501 12.046 1.00 95.56 73 GLN A C 1
ATOM 566 O O . GLN A 1 73 ? -6.607 -2.306 11.429 1.00 95.56 73 GLN A O 1
ATOM 571 N N . ASN A 1 74 ? -4.761 -1.849 12.620 1.00 95.31 74 ASN A N 1
ATOM 572 C CA . ASN A 1 74 ? -4.115 -3.159 12.455 1.00 95.31 74 ASN A CA 1
ATOM 573 C C . ASN A 1 74 ? -3.943 -3.555 10.977 1.00 95.31 74 ASN A C 1
ATOM 575 O O . ASN A 1 74 ? -4.185 -4.697 10.593 1.00 95.31 74 ASN A O 1
ATOM 579 N N . VAL A 1 75 ? -3.567 -2.590 10.138 1.00 96.31 75 VAL A N 1
ATOM 580 C CA . VAL A 1 75 ? -3.239 -2.852 8.733 1.00 96.31 75 VAL A CA 1
ATOM 581 C C . VAL A 1 75 ? -1.943 -3.659 8.651 1.00 96.31 75 VAL A C 1
ATOM 583 O O . VAL A 1 75 ? -0.980 -3.331 9.341 1.00 96.31 75 VAL A O 1
ATOM 586 N N . MET A 1 76 ? -1.919 -4.656 7.766 1.00 96.06 76 MET A N 1
ATOM 587 C CA . MET A 1 76 ? -0.739 -5.392 7.320 1.00 96.06 76 MET A CA 1
ATOM 588 C C . MET A 1 76 ? -0.247 -4.795 5.989 1.00 96.06 76 MET A C 1
ATOM 590 O O . MET A 1 76 ? -0.851 -5.044 4.939 1.00 96.06 76 MET A O 1
ATOM 594 N N . PRO A 1 77 ? 0.797 -3.950 5.997 1.00 96.88 77 PRO A N 1
ATOM 595 C CA . PRO A 1 77 ? 1.274 -3.300 4.791 1.00 96.88 77 PRO A CA 1
ATOM 596 C C . PRO A 1 77 ? 2.323 -4.145 4.072 1.00 96.88 77 PRO A C 1
ATOM 598 O O . PRO A 1 77 ? 3.194 -4.746 4.689 1.00 96.88 77 PRO A O 1
ATOM 601 N N . THR A 1 78 ? 2.263 -4.135 2.747 1.00 97.50 78 THR A N 1
ATOM 602 C CA . THR A 1 78 ? 3.237 -4.759 1.850 1.00 97.50 78 THR A CA 1
ATOM 603 C C . THR A 1 78 ? 3.683 -3.726 0.831 1.00 97.50 78 THR A C 1
ATOM 605 O O . THR A 1 78 ? 2.842 -3.069 0.215 1.00 97.50 78 THR A O 1
ATOM 608 N N . ALA A 1 79 ? 4.986 -3.574 0.632 1.00 95.44 79 ALA A N 1
ATOM 609 C CA . ALA A 1 79 ? 5.538 -2.655 -0.352 1.00 95.44 79 ALA A CA 1
ATOM 610 C C . ALA A 1 79 ? 6.095 -3.424 -1.550 1.00 95.44 79 ALA A C 1
ATOM 612 O O . ALA A 1 79 ? 6.916 -4.319 -1.392 1.00 95.44 79 ALA A O 1
ATOM 613 N N . VAL A 1 80 ? 5.680 -3.043 -2.752 1.00 95.56 80 VAL A N 1
ATOM 614 C CA . VAL A 1 80 ? 6.220 -3.504 -4.031 1.00 95.56 80 VAL A CA 1
ATOM 615 C C . VAL A 1 80 ? 6.894 -2.305 -4.689 1.00 95.56 80 VAL A C 1
ATOM 617 O O . VAL A 1 80 ? 6.225 -1.393 -5.179 1.00 95.56 80 VAL A O 1
ATOM 620 N N . ALA A 1 81 ? 8.222 -2.286 -4.648 1.00 94.06 81 ALA A N 1
ATOM 621 C CA . ALA A 1 81 ? 9.049 -1.21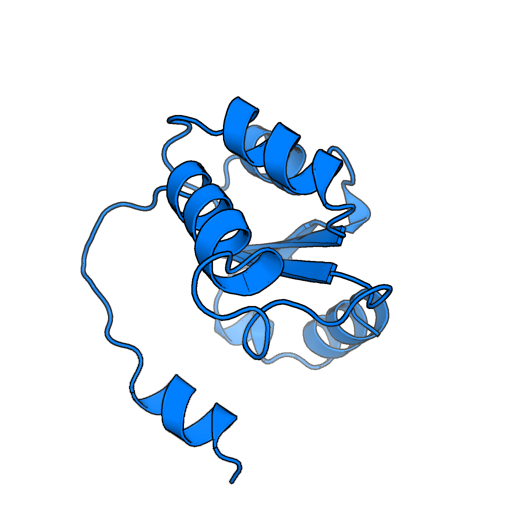7 -5.184 1.00 94.06 81 ALA A CA 1
ATOM 622 C C . ALA A 1 81 ? 9.695 -1.638 -6.510 1.00 94.06 81 ALA A C 1
ATOM 624 O O . ALA A 1 81 ? 10.292 -2.713 -6.604 1.00 94.06 81 ALA A O 1
ATOM 625 N N . LEU A 1 82 ? 9.587 -0.784 -7.524 1.00 92.00 82 LEU A N 1
ATOM 626 C CA . LEU A 1 82 ? 10.090 -1.033 -8.871 1.00 92.00 82 LEU A CA 1
ATOM 627 C C . LEU A 1 82 ? 11.241 -0.100 -9.212 1.00 92.00 82 LEU A C 1
ATOM 629 O O . LEU A 1 82 ? 11.142 1.106 -9.025 1.00 92.00 82 LEU A O 1
ATOM 633 N N . GLY A 1 83 ? 12.296 -0.649 -9.800 1.00 88.44 83 GLY A N 1
ATOM 634 C CA . GLY A 1 83 ? 13.451 0.126 -10.232 1.00 88.44 83 GLY A CA 1
ATOM 635 C C . GLY A 1 83 ? 14.636 0.027 -9.278 1.00 88.44 83 GLY A C 1
ATOM 636 O O . GLY A 1 83 ? 14.615 -0.633 -8.237 1.00 88.44 83 GLY A O 1
ATOM 637 N N . SER A 1 84 ? 15.737 0.646 -9.696 1.00 82.81 84 SER A N 1
ATOM 638 C CA . SER A 1 84 ? 17.022 0.551 -9.001 1.00 82.81 84 SER A CA 1
ATOM 639 C C . SER A 1 84 ? 17.197 1.578 -7.887 1.00 82.81 84 SER A C 1
ATOM 641 O O . SER A 1 84 ? 17.934 1.304 -6.941 1.00 82.81 84 SER A O 1
ATOM 643 N N . ASP A 1 85 ? 16.546 2.735 -8.002 1.00 84.50 85 ASP A N 1
ATOM 644 C CA . ASP A 1 85 ? 16.711 3.869 -7.094 1.00 84.50 85 ASP A CA 1
ATOM 645 C C . ASP A 1 85 ? 15.466 4.011 -6.217 1.00 84.50 85 ASP A C 1
ATOM 647 O O . ASP A 1 85 ? 14.457 4.567 -6.635 1.00 84.50 85 ASP A O 1
ATOM 651 N N . VAL A 1 86 ? 15.520 3.408 -5.029 1.00 87.62 86 VAL A N 1
ATOM 652 C CA . VAL A 1 86 ? 14.399 3.370 -4.086 1.00 87.62 86 VAL A CA 1
ATOM 653 C C . VAL A 1 86 ? 14.829 3.951 -2.747 1.00 87.62 86 VAL A C 1
ATOM 655 O O . VAL A 1 86 ? 15.912 3.641 -2.242 1.00 87.62 86 VAL A O 1
ATOM 658 N N . ASP A 1 87 ? 13.953 4.733 -2.127 1.00 91.06 87 ASP A N 1
ATOM 659 C CA . ASP A 1 87 ? 14.142 5.225 -0.768 1.00 91.06 87 ASP A CA 1
ATOM 660 C C . ASP A 1 87 ? 13.784 4.116 0.235 1.00 91.06 87 ASP A C 1
ATOM 662 O O . ASP A 1 87 ? 12.625 3.903 0.607 1.00 91.06 87 ASP A O 1
ATOM 666 N N . MET A 1 88 ? 14.801 3.370 0.670 1.00 91.81 88 MET A N 1
ATOM 667 C CA . MET A 1 88 ? 14.622 2.270 1.620 1.00 91.81 88 MET A CA 1
ATOM 668 C C . MET A 1 88 ? 14.102 2.725 2.986 1.00 91.81 88 MET A C 1
ATOM 670 O O . MET A 1 88 ? 13.448 1.926 3.658 1.00 91.81 88 MET A O 1
ATOM 674 N N . ASP A 1 89 ? 14.354 3.967 3.398 1.00 91.50 89 ASP A N 1
ATOM 675 C CA . ASP A 1 89 ? 13.860 4.478 4.676 1.00 91.50 89 ASP A CA 1
ATOM 676 C C . ASP A 1 89 ?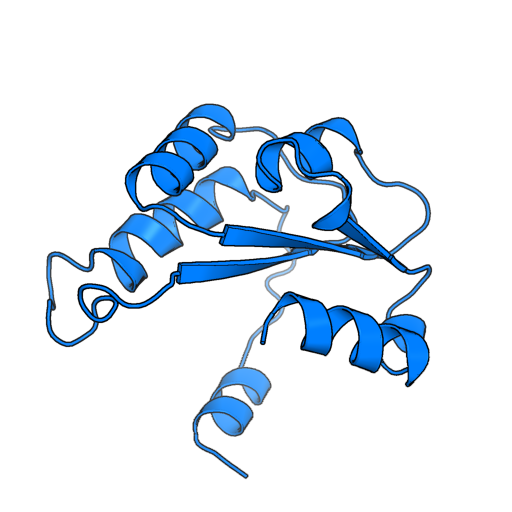 12.348 4.683 4.604 1.00 91.50 89 ASP A C 1
ATOM 678 O O . ASP A 1 89 ? 11.618 4.290 5.519 1.00 91.50 89 ASP A O 1
ATOM 682 N N . VAL A 1 90 ? 11.852 5.214 3.485 1.00 91.31 90 VAL A N 1
ATOM 683 C CA . VAL A 1 90 ? 10.411 5.309 3.232 1.00 91.31 90 VAL A CA 1
ATOM 684 C C . VAL A 1 90 ? 9.779 3.922 3.119 1.00 91.31 90 VAL A C 1
ATOM 686 O O . VAL A 1 90 ? 8.753 3.685 3.761 1.00 91.31 90 VAL A O 1
ATOM 689 N N . LEU A 1 91 ? 10.384 2.990 2.372 1.00 93.62 91 LEU A N 1
ATOM 690 C CA . LEU A 1 91 ? 9.855 1.625 2.219 1.00 93.62 91 LEU A CA 1
ATOM 691 C C . LEU A 1 91 ? 9.778 0.871 3.555 1.00 93.62 91 LEU A C 1
ATOM 693 O O . LEU A 1 91 ? 8.791 0.185 3.827 1.00 93.62 91 LEU A O 1
ATOM 697 N N . LEU A 1 92 ? 10.785 1.027 4.415 1.00 95.12 92 LEU A N 1
ATOM 698 C CA . LEU A 1 92 ? 10.776 0.472 5.769 1.00 95.12 92 LEU A CA 1
ATOM 699 C C . LEU A 1 92 ? 9.674 1.084 6.623 1.00 95.12 92 LEU A C 1
ATOM 701 O O . LEU A 1 92 ? 8.965 0.361 7.319 1.00 95.12 92 LEU A O 1
ATOM 705 N N . LYS A 1 93 ? 9.505 2.404 6.560 1.00 94.06 93 LYS A N 1
ATOM 706 C CA . LYS A 1 93 ? 8.471 3.111 7.314 1.00 94.06 93 LYS A CA 1
ATOM 707 C C . LYS A 1 93 ? 7.060 2.666 6.925 1.00 94.06 93 LYS A C 1
ATOM 709 O O . LYS A 1 93 ? 6.267 2.351 7.812 1.00 94.06 93 LYS A O 1
ATOM 714 N N . ILE A 1 94 ? 6.748 2.589 5.628 1.00 93.88 94 ILE A N 1
ATOM 715 C CA . ILE A 1 94 ? 5.419 2.141 5.167 1.00 93.88 94 ILE A CA 1
ATOM 716 C C . ILE A 1 94 ? 5.166 0.665 5.472 1.00 93.88 94 ILE A C 1
ATOM 718 O O . ILE A 1 94 ? 4.030 0.299 5.750 1.00 93.88 94 ILE A O 1
ATOM 722 N N . SER A 1 95 ? 6.221 -0.151 5.498 1.00 95.44 95 SER A N 1
ATOM 723 C CA . SER A 1 95 ? 6.157 -1.575 5.857 1.00 95.44 95 SER A CA 1
ATOM 724 C C . SER A 1 95 ? 6.220 -1.806 7.372 1.00 95.44 95 SER A C 1
ATOM 726 O O . SER A 1 95 ? 6.453 -2.921 7.824 1.00 95.44 95 SER A O 1
ATOM 728 N N . LEU A 1 96 ? 6.060 -0.748 8.179 1.00 96.00 96 LEU A N 1
ATOM 729 C CA . LEU A 1 96 ? 6.089 -0.788 9.648 1.00 96.00 96 LEU A CA 1
ATOM 730 C C . LEU A 1 96 ? 7.359 -1.431 10.235 1.00 96.00 96 LEU A C 1
ATOM 732 O O . LEU A 1 96 ? 7.337 -1.983 11.332 1.00 96.00 96 LEU A O 1
ATOM 736 N N . GLY A 1 97 ? 8.479 -1.317 9.521 1.00 95.81 97 GLY A N 1
ATOM 737 C CA . GLY A 1 97 ? 9.779 -1.867 9.897 1.00 95.81 97 GLY A CA 1
ATOM 738 C C . GLY A 1 97 ? 10.023 -3.307 9.439 1.00 95.81 97 GLY A C 1
ATOM 739 O O . GLY A 1 97 ? 11.147 -3.790 9.590 1.00 95.81 97 GLY A O 1
ATOM 740 N N . ASP A 1 98 ? 9.032 -3.981 8.852 1.00 96.00 98 ASP A N 1
ATOM 741 C CA . ASP A 1 98 ? 9.196 -5.343 8.355 1.00 96.00 98 ASP A CA 1
ATOM 742 C C . ASP A 1 98 ? 9.865 -5.350 6.975 1.00 96.00 98 ASP A C 1
ATOM 744 O O . ASP A 1 98 ? 9.282 -4.983 5.956 1.00 96.00 98 ASP A O 1
ATOM 748 N N . ARG A 1 99 ? 11.124 -5.793 6.939 1.00 95.50 99 ARG A N 1
ATOM 749 C CA . ARG A 1 99 ? 11.883 -5.944 5.690 1.00 95.50 99 ARG A CA 1
ATOM 750 C C . ARG A 1 99 ? 11.349 -7.063 4.803 1.00 95.50 99 ARG A C 1
ATOM 752 O O . ARG A 1 99 ? 11.552 -6.994 3.596 1.00 95.50 99 ARG A O 1
ATOM 759 N N . SER A 1 100 ? 10.719 -8.086 5.377 1.00 94.94 100 SER A N 1
ATOM 760 C CA . SER A 1 100 ? 10.180 -9.218 4.617 1.00 94.94 100 SER A CA 1
ATOM 761 C C . SER A 1 100 ? 8.919 -8.848 3.833 1.00 94.94 100 SER A C 1
ATOM 763 O O . SER A 1 100 ? 8.663 -9.436 2.786 1.00 94.94 100 SER A O 1
ATOM 765 N N . ALA A 1 101 ? 8.223 -7.791 4.261 1.00 96.31 101 ALA A N 1
ATOM 766 C CA . ALA A 1 101 ? 7.080 -7.202 3.572 1.00 96.31 101 ALA A CA 1
ATOM 767 C C . ALA A 1 101 ? 7.463 -6.301 2.377 1.00 96.31 101 ALA A C 1
ATOM 769 O O . ALA A 1 101 ? 6.585 -5.712 1.741 1.00 96.31 101 ALA A O 1
ATOM 770 N N . ILE A 1 102 ? 8.761 -6.158 2.073 1.00 96.00 102 ILE A N 1
ATOM 771 C CA . ILE A 1 102 ? 9.270 -5.312 0.987 1.00 96.00 102 ILE A CA 1
ATOM 772 C C . ILE A 1 102 ? 9.734 -6.190 -0.176 1.00 96.00 102 ILE A C 1
ATOM 774 O O . ILE A 1 102 ? 10.773 -6.848 -0.125 1.00 96.00 102 ILE A O 1
ATOM 778 N N . PHE A 1 103 ? 8.996 -6.121 -1.273 1.00 95.50 103 PHE A N 1
ATOM 779 C CA . PHE A 1 103 ? 9.316 -6.741 -2.545 1.00 95.50 103 PHE A CA 1
ATOM 780 C C . PHE A 1 103 ? 9.958 -5.700 -3.453 1.00 95.50 103 PHE A C 1
ATOM 782 O O . PHE A 1 103 ? 9.399 -4.629 -3.674 1.00 95.50 103 PHE A O 1
ATOM 789 N N . ARG A 1 104 ? 11.143 -6.006 -3.978 1.00 93.75 104 ARG A N 1
ATOM 790 C CA . ARG A 1 104 ? 11.875 -5.120 -4.885 1.00 93.75 104 ARG A CA 1
ATOM 791 C C . ARG A 1 104 ? 12.117 -5.835 -6.190 1.00 93.75 104 ARG A C 1
ATOM 793 O O . ARG A 1 104 ? 12.732 -6.896 -6.187 1.00 93.75 104 ARG A O 1
ATOM 800 N N . GLU A 1 105 ? 11.689 -5.223 -7.278 1.00 93.75 105 GLU A N 1
ATOM 801 C CA . GLU A 1 105 ? 11.869 -5.766 -8.616 1.00 93.75 105 GLU A CA 1
ATOM 802 C C . GLU A 1 105 ? 12.479 -4.718 -9.543 1.00 93.75 105 GLU A C 1
ATOM 804 O O . GLU A 1 105 ? 12.333 -3.511 -9.344 1.00 93.75 105 GLU A O 1
ATOM 809 N N . LYS A 1 106 ? 13.210 -5.173 -10.561 1.00 90.19 106 LYS A N 1
ATOM 810 C CA . LYS A 1 106 ? 13.959 -4.270 -11.443 1.00 90.19 106 LYS A CA 1
ATOM 811 C C . LYS A 1 106 ? 13.035 -3.425 -12.321 1.00 90.19 106 LYS A C 1
ATOM 813 O O . LYS A 1 106 ? 13.333 -2.265 -12.587 1.00 90.19 106 LYS A O 1
ATOM 818 N N . ASP A 1 107 ? 11.951 -4.023 -12.797 1.00 89.81 107 ASP A N 1
ATOM 819 C CA . ASP A 1 107 ? 11.033 -3.428 -13.760 1.00 89.81 107 ASP A CA 1
ATOM 820 C C . ASP A 1 107 ? 9.644 -4.082 -13.693 1.00 89.81 107 ASP A C 1
ATOM 822 O O . ASP A 1 107 ? 9.420 -5.079 -13.009 1.00 89.81 107 ASP A O 1
ATOM 826 N N . TYR A 1 108 ? 8.692 -3.521 -14.438 1.00 87.88 108 TYR A N 1
ATOM 827 C CA . TYR A 1 108 ? 7.325 -4.038 -14.516 1.00 87.88 108 TYR A CA 1
ATOM 828 C C . TYR A 1 108 ? 7.237 -5.450 -15.117 1.00 87.88 108 TYR A C 1
ATOM 830 O O . TYR A 1 108 ? 6.316 -6.192 -14.783 1.00 87.88 108 TYR A O 1
ATOM 838 N N . LEU A 1 109 ? 8.175 -5.845 -15.987 1.00 90.94 109 LEU A N 1
ATOM 839 C CA . LEU A 1 109 ? 8.188 -7.191 -16.574 1.00 90.94 109 LEU A CA 1
ATOM 840 C C . LEU A 1 109 ? 8.528 -8.249 -15.523 1.00 90.94 109 LEU A C 1
ATOM 842 O O . LEU A 1 109 ? 8.008 -9.366 -15.579 1.00 90.94 109 LEU A O 1
ATOM 846 N N . SER A 1 110 ? 9.339 -7.878 -14.538 1.00 91.38 110 SER A N 1
ATOM 847 C CA . SER A 1 110 ? 9.697 -8.720 -13.399 1.00 91.38 110 SER A CA 1
ATOM 848 C C . SER A 1 110 ? 8.467 -9.081 -12.551 1.00 91.38 110 SER A C 1
ATOM 850 O O . SER A 1 110 ? 8.363 -10.213 -12.087 1.00 91.38 110 SER A O 1
ATOM 852 N N . LEU A 1 111 ? 7.466 -8.190 -12.456 1.00 90.38 111 LEU A N 1
ATOM 853 C CA . LEU A 1 111 ? 6.201 -8.479 -11.760 1.00 90.38 111 LEU A CA 1
ATOM 854 C C . LEU A 1 111 ? 5.381 -9.593 -12.418 1.00 90.38 111 LEU A C 1
ATOM 856 O O . LEU A 1 111 ? 4.530 -10.189 -11.768 1.00 90.38 111 LEU A O 1
ATOM 860 N N . SER A 1 112 ? 5.606 -9.853 -13.709 1.00 88.75 112 SER A N 1
ATOM 861 C CA . SER A 1 112 ? 4.902 -10.909 -14.439 1.00 88.75 112 SER A CA 1
ATOM 862 C C . SER A 1 112 ? 5.562 -12.284 -14.326 1.00 88.75 112 SER A C 1
ATOM 864 O O . SER A 1 112 ? 5.003 -13.275 -14.799 1.00 88.75 112 SER A O 1
ATOM 866 N N . GLN A 1 113 ? 6.748 -12.356 -13.712 1.00 94.19 113 GLN A N 1
ATOM 867 C CA . GLN A 1 113 ? 7.491 -13.603 -13.591 1.00 94.19 113 GLN A CA 1
ATOM 868 C C . GLN A 1 113 ? 6.862 -14.510 -12.523 1.00 94.19 113 GLN A C 1
ATOM 870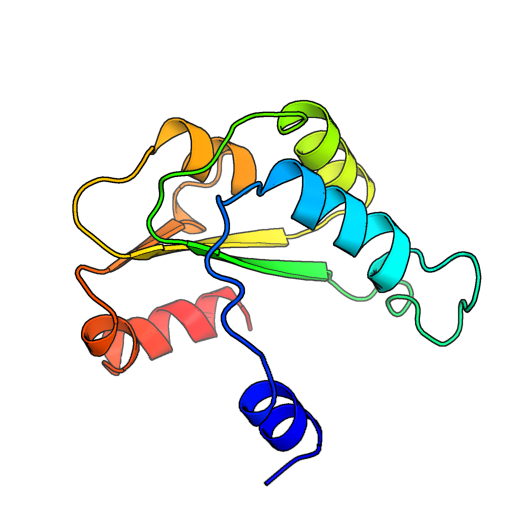 O O . GLN A 1 113 ? 6.486 -14.017 -11.454 1.00 94.19 113 GLN A O 1
ATOM 875 N N . PRO A 1 114 ? 6.788 -15.832 -12.769 1.00 94.19 114 PRO A N 1
ATOM 876 C CA . PRO A 1 114 ? 6.230 -16.788 -11.812 1.00 94.19 114 PRO A CA 1
ATOM 877 C C . PRO A 1 114 ? 6.854 -16.682 -10.416 1.00 94.19 114 PRO A C 1
ATOM 879 O O . PRO A 1 114 ? 6.135 -16.623 -9.427 1.00 94.19 114 PRO A O 1
ATOM 882 N N . ASP A 1 115 ? 8.179 -16.542 -10.337 1.00 93.31 115 ASP A N 1
ATOM 883 C CA . ASP A 1 115 ? 8.911 -16.469 -9.067 1.00 93.31 115 ASP A CA 1
ATOM 884 C C . ASP A 1 115 ? 8.531 -15.253 -8.208 1.00 93.31 115 ASP A C 1
ATOM 886 O O . ASP A 1 115 ? 8.562 -15.318 -6.975 1.00 93.31 115 ASP A O 1
ATOM 890 N N . PHE A 1 116 ? 8.187 -14.118 -8.827 1.00 94.38 116 PHE A N 1
ATOM 891 C CA . PHE A 1 116 ? 7.653 -12.971 -8.093 1.00 94.38 116 PHE A CA 1
ATOM 892 C C . PHE A 1 116 ? 6.237 -13.274 -7.610 1.00 94.38 116 PHE A C 1
ATOM 894 O O . PHE A 1 116 ? 5.964 -13.153 -6.414 1.00 94.38 116 PHE A O 1
ATOM 901 N N . PHE A 1 117 ? 5.359 -13.697 -8.526 1.00 91.44 117 PHE A N 1
ATOM 902 C CA . PHE A 1 117 ? 3.958 -13.968 -8.217 1.00 91.44 117 PHE A CA 1
ATOM 903 C C . PHE A 1 117 ? 3.802 -14.999 -7.101 1.00 91.44 117 PHE A C 1
ATOM 905 O O . PHE A 1 117 ? 3.037 -14.760 -6.171 1.00 91.44 117 PHE A O 1
ATOM 912 N N . ASP A 1 118 ? 4.556 -16.095 -7.137 1.00 93.75 118 ASP A N 1
ATOM 913 C CA . ASP A 1 118 ? 4.481 -17.154 -6.131 1.00 93.75 118 ASP A CA 1
ATOM 914 C C . ASP A 1 118 ? 4.881 -16.654 -4.741 1.00 93.75 118 ASP A C 1
ATOM 916 O O . ASP A 1 118 ? 4.208 -16.954 -3.754 1.00 93.75 118 ASP A O 1
ATOM 920 N N . ARG A 1 119 ? 5.958 -15.867 -4.639 1.00 94.19 119 ARG A N 1
ATOM 921 C CA . ARG A 1 119 ? 6.379 -15.281 -3.356 1.00 94.19 119 ARG A CA 1
ATOM 922 C C . ARG A 1 119 ? 5.381 -14.245 -2.859 1.00 94.19 119 ARG A C 1
ATOM 924 O O . ARG A 1 119 ? 5.072 -14.232 -1.673 1.00 94.19 119 ARG A O 1
ATOM 931 N N . PHE A 1 120 ? 4.896 -13.385 -3.752 1.00 94.69 120 PHE A N 1
ATOM 932 C CA . PHE A 1 120 ? 3.971 -12.315 -3.404 1.00 94.69 120 PHE A CA 1
ATOM 933 C C . PHE A 1 120 ? 2.617 -12.873 -2.957 1.00 94.69 120 PHE A C 1
ATOM 935 O O . PHE A 1 120 ? 2.131 -12.501 -1.895 1.00 94.69 120 PHE A O 1
ATOM 942 N N . VAL A 1 121 ? 2.043 -13.826 -3.698 1.00 92.44 121 VAL A N 1
ATOM 943 C CA . VAL A 1 121 ? 0.772 -14.472 -3.337 1.00 92.44 121 VAL A CA 1
ATOM 944 C C . VAL A 1 121 ? 0.884 -15.215 -2.007 1.00 92.44 121 VAL A C 1
ATOM 946 O O . VAL A 1 121 ? 0.000 -15.059 -1.178 1.00 92.44 121 VAL A O 1
ATOM 949 N N . ARG A 1 122 ? 1.980 -15.946 -1.755 1.00 92.94 122 ARG A N 1
ATOM 950 C CA . ARG A 1 122 ? 2.224 -16.614 -0.457 1.00 92.94 122 ARG A CA 1
ATOM 951 C C . ARG A 1 122 ? 2.358 -15.657 0.726 1.00 92.94 122 ARG A C 1
ATOM 953 O O . ARG A 1 122 ? 2.272 -16.097 1.864 1.00 92.94 122 ARG A O 1
ATOM 960 N N . TRP A 1 123 ? 2.673 -14.392 0.471 1.00 93.50 123 TRP A N 1
ATOM 961 C CA . TRP A 1 123 ? 2.752 -13.374 1.511 1.00 93.50 123 TRP A CA 1
ATOM 962 C C . TRP A 1 123 ? 1.377 -12.777 1.825 1.00 93.50 123 TRP A C 1
ATOM 964 O O . TRP A 1 123 ? 1.063 -12.537 2.985 1.00 93.50 123 TRP A O 1
ATOM 974 N N . ILE A 1 124 ? 0.550 -12.543 0.800 1.00 90.12 124 ILE A N 1
ATOM 975 C CA . ILE A 1 124 ? -0.766 -11.904 0.961 1.00 90.12 124 ILE A CA 1
ATOM 976 C C . ILE A 1 124 ? -1.927 -12.888 1.215 1.00 90.12 124 ILE A C 1
ATOM 978 O O . ILE A 1 124 ? -3.059 -12.430 1.381 1.00 90.12 124 ILE A O 1
ATOM 982 N N . CYS A 1 125 ? -1.696 -14.205 1.171 1.00 86.75 125 CYS A N 1
ATOM 983 C CA . CYS A 1 125 ? -2.696 -15.274 1.325 1.00 86.75 125 CYS A CA 1
ATOM 984 C C . CYS A 1 125 ? -2.192 -16.368 2.268 1.00 86.75 125 CYS A C 1
ATOM 986 O O . CYS A 1 125 ? -3.026 -16.868 3.055 1.00 86.75 125 CYS A O 1
#

pLDDT: mean 91.33, std 5.93, range [55.72, 97.5]

Foldseek 3Di:
DDPVVVVVVVDDDPPDAAAVLVVLVCCLDCQAPNVVDNVNHDDPPDAAEAEAEELQDHDCVNLVVSLVSCVVSNYQYAYEHEADDHDVVSNCSRNVNDPLSYHYYHHPVRCVDPVNVVSVVVVVD

Secondary structure (DSSP, 8-state):
--HHHHHHTTPPP-----BHHHHHHHHIIIIIS-SS-TTSSPPTT--EEEEEEE-S--B-TTHHHHHHHHHHTTEEEEEEEESS---HHHHHHHTTT-STTEEEESSTTGGGSHHHHHHHHHHH-

=== Feature glossary ===
The record interleaves many kinds of information about one protein. Here is each kind framed as the question it answers.

Q: What are the backbone torsion angles?
A: φ (phi) and ψ (psi) are the two rotatable backbone dihedrals per residue: φ is the C(i-1)–N–Cα–C torsion, ψ is the N–Cα–C–N(i+1) torsion, both in degrees on (−180°, 180°]. α-helical residues cluster near (−60°, −45°); β-strand residues near (−120°, +130°). A Ramachandran plot is simply a scatter of (φ, ψ) for every residue.

Q: What is the amino-acid chain?
A: This is the polypeptide sequence — one letter per residue, N-terminus first. Length ranges from a few dozen residues for small domains to over a thousand for large multi-domain proteins.

Q: How mobile is each atom in the crystal?
A: For experimental (PDB) structures, the B-factor (temperature factor) quantifies the positional spread of each atom in the crystal — a combination of thermal vibration and static disorder — in units of Å². High B-factors mark flexible loops or poorly resolved regions; low B-factors mark the rigid, well-ordered core.

Q: Are the domains correctly placed relative to each other?
A: Predicted Aligned Error (PAE) is an AlphaFold confidence matrix: entry (i, j) is the expected error in the position of residue j, in ångströms, when the prediction is superimposed on the true structure at residue i. Low PAE within a block of residues means that block is internally rigid and well-predicted; high PAE between two blocks means their relative placement is uncertain even if each block individually is confident.

Q: How confident is the AlphaFold model at each residue?
A: pLDDT is the predicted lDDT-Cα score: AlphaFold's confidence that the local environment of each residue (all inter-atomic distances within 15 Å) is correctly placed. It is a per-residue number between 0 and 100, with higher meaning more reliable.

Q: What family and function is it annotated with?
A: Functional annotations link the protein to curated databases. InterPro entries identify conserved domains and families by matching the sequence against member-database signatures (Pfam, PROSITE, CDD, …). Gene Ontology (GO) terms describe molecular function, biological process, and cellular component in a controlled vocabulary. CATH places the structure in a hierarchical fold classification (Class/Architecture/Topology/Homologous-superfamily). The organism is the source species.

Q: How big and how compact is the whole molecule?
A: Three whole-structure scalars: the radius of gyration (RMS distance of Cα from centroid, in Å), the count of Cα–Cα contacts (pairs closer than 8 Å and separated by more than four residues in sequence — i.e. tertiary, not local, contacts), and the bounding-box di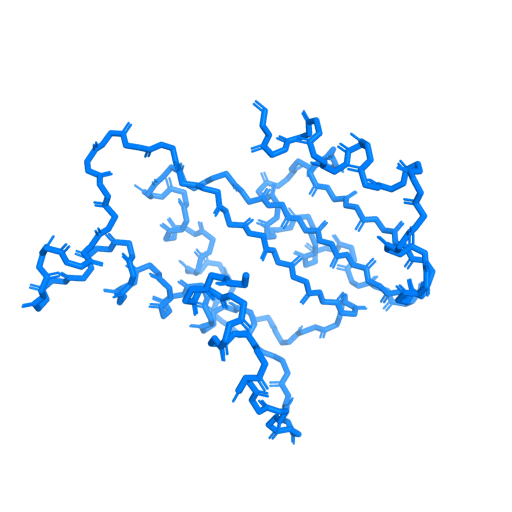mensions. Together they distinguish compact globular folds from extended fibres or disordered chains.

Q: What known structures does this most resemble?
A: The Foldseek neighbor list gives the closest experimentally determined structures in the PDB, ranked by structural alignment. TM-score near 1 means near-identical fold; near 0.3 means only rough topology match. This is how one finds what a novel AlphaFold prediction most resembles in the solved-structure universe.

Q: Which residues are buried vs exposed?
A: SASA measures how much of the protein is reachable by solvent. It is computed by rolling a water-sized probe over the atomic surface and summing the exposed area (Å²). Per-residue SASA distinguishes core (buried, low SASA) from surface (exposed, high SASA) residues; total SASA is a whole-molecule size measure.

Q: Which residues are in helices, strands, or loops?
A: Eight-state secondary structure (DSSP): H is the canonical α-helix, G the tighter 3₁₀-helix, I the wider π-helix; E/B are β-structure, T and S are turns and bends, and '-' is everything else. DSSP derives these from the pattern of main-chain N–H···O=C hydrogen bonds, not from the sequence.

Q: Where is each backbone atom in 3D?
A: Structure coordinates are given as an mmCIF _atom_site loop: one row per atom with element, residue name, chain id, sequence number, and x/y/z position in Å. Only the four main-chain atoms per residue are included here; side chains are omitted to keep the record compact.

Q: What if only a Cα trace is available?
A: Three-state secondary structure (P-SEA) collapses the eight DSSP classes into helix (a), strand (b), and coil (c). P-SEA assigns these from Cα geometry alone — distances and angles — without requiring backbone oxygens, so it works on any Cα trace.

Q: What do the rendered images show?
A: The six renders are orthographic views along the three Cartesian axes in both directions. Representation (cartoon, sticks, or surface) and color scheme (sequence-rainbow or by-chain) vary across proteins so the training set covers all the common visualization conventions.

Q: What does the local fold look like, residue by residue?
A: Foldseek's 3Di representation compresses backbone geometry into a per-residue letter drawn from a learned twenty-state alphabet. It captures the tertiary interaction pattern around each residue — which residues are packed against it in space, regardless of where they are in sequence.

Q: What do the diagnostic plots show?
A: The contact map is a binary N×N matrix image: pixel (i, j) is dark where Cα_i and Cα_j are within 8 Å and |i−j|>4. Because the |i−j|>4 filter removes local helical contacts, off-diagonal stripes parallel to the main diagonal indicate parallel β-sheets; stripes perpendicular to it indicate antiparallel β-sheets. The Ramachandran plot scatters every residue's (φ, ψ) pair against the sterically allowed regions. The PAE heatmap renders the predicted-aligned-error matrix.